Protein AF-A0A957VT70-F1 (afdb_monomer_lite)

Secondary structure (DSSP, 8-state):
-HHHHHHHHHHHHHHHHHHHHHHTTTTT-SS-HHHHHHHHHHTTTS-HHHHHHHHHHHHHHHHHHHHHHHHHHHHHHTTS----

Structure (mmCIF, N/CA/C/O backbone):
data_AF-A0A957VT70-F1
#
_entry.id   AF-A0A957VT70-F1
#
loop_
_atom_site.group_PDB
_atom_site.id
_atom_site.type_symbol
_atom_site.label_atom_id
_atom_site.label_alt_id
_atom_site.label_comp_id
_atom_site.label_asym_id
_atom_site.label_entity_id
_atom_site.label_seq_id
_atom_site.pdbx_PDB_ins_code
_atom_site.Cartn_x
_atom_site.Cartn_y
_atom_site.Cartn_z
_atom_site.occupancy
_atom_site.B_iso_or_equiv
_atom_site.auth_seq_id
_atom_site.auth_comp_id
_atom_site.auth_asym_id
_atom_site.auth_atom_id
_atom_site.pdbx_PDB_model_num
ATOM 1 N N . SER A 1 1 ? -10.581 1.562 24.468 1.00 58.62 1 SER A N 1
ATOM 2 C CA . SER A 1 1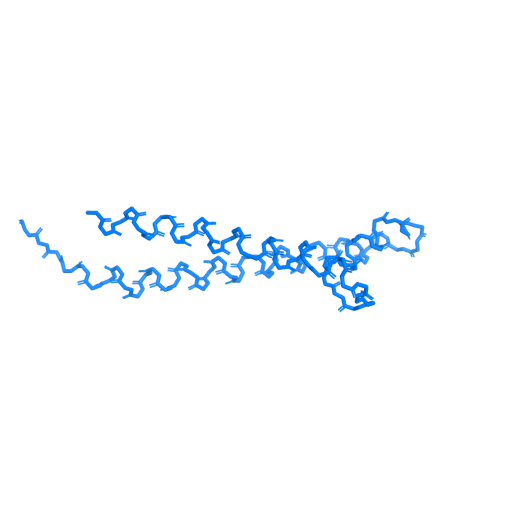 ? -9.341 1.229 23.727 1.00 58.62 1 SER A CA 1
ATOM 3 C C . SER A 1 1 ? -9.538 0.617 22.332 1.00 58.62 1 SER A C 1
ATOM 5 O O . SER A 1 1 ? -8.567 0.516 21.597 1.00 58.62 1 SER A O 1
ATOM 7 N N . VAL A 1 2 ? -10.761 0.261 21.908 1.00 62.84 2 VAL A N 1
ATOM 8 C CA . VAL A 1 2 ? -11.038 -0.336 20.577 1.00 62.84 2 VAL A CA 1
ATOM 9 C C . VAL A 1 2 ? -10.712 0.585 19.378 1.00 62.84 2 VAL A C 1
ATOM 11 O O . VAL A 1 2 ? -10.121 0.092 18.423 1.00 62.84 2 VAL A O 1
ATOM 14 N N . PRO A 1 3 ? -10.990 1.908 19.408 1.00 67.69 3 PRO A N 1
ATOM 15 C CA . PRO A 1 3 ? -10.672 2.795 18.278 1.00 67.69 3 PRO A CA 1
ATOM 16 C C . PRO A 1 3 ? -9.166 2.931 18.018 1.00 67.69 3 PRO A C 1
ATOM 18 O O . PRO A 1 3 ? -8.729 3.029 16.877 1.00 67.69 3 PRO A O 1
ATOM 21 N N . PHE A 1 4 ? -8.357 2.891 19.081 1.00 72.94 4 PHE A N 1
ATOM 22 C CA . PHE A 1 4 ? -6.903 3.024 18.978 1.00 72.94 4 PHE A CA 1
ATOM 23 C C . PHE A 1 4 ? -6.260 1.801 18.309 1.00 72.94 4 PHE A C 1
ATOM 25 O O . PHE A 1 4 ? -5.341 1.950 17.508 1.00 72.94 4 PHE A O 1
ATOM 32 N N . LEU A 1 5 ? -6.793 0.602 18.576 1.00 74.50 5 LEU A N 1
ATOM 33 C CA . LEU A 1 5 ? -6.348 -0.635 17.932 1.00 74.50 5 LEU A CA 1
ATOM 34 C C . LEU A 1 5 ? -6.570 -0.587 16.412 1.00 74.50 5 LEU A C 1
ATOM 36 O O . LEU A 1 5 ? -5.673 -0.950 15.661 1.00 74.50 5 LEU A O 1
ATOM 40 N N . PHE A 1 6 ? -7.719 -0.083 15.951 1.00 70.62 6 PHE A N 1
ATOM 41 C CA . PHE A 1 6 ? -8.013 0.056 14.518 1.00 70.62 6 PHE A CA 1
ATOM 42 C C . PHE A 1 6 ? -7.166 1.123 13.825 1.00 70.62 6 PHE A C 1
ATOM 44 O O . PHE A 1 6 ? -6.732 0.919 12.691 1.00 70.62 6 PHE A O 1
ATOM 51 N N . THR A 1 7 ? -6.872 2.233 14.503 1.00 77.25 7 THR A N 1
ATOM 52 C CA . THR A 1 7 ? -5.929 3.236 13.990 1.00 77.25 7 THR A CA 1
ATOM 53 C C . THR A 1 7 ? -4.528 2.646 13.828 1.00 77.25 7 THR A C 1
ATOM 55 O O . THR A 1 7 ? -3.922 2.804 12.770 1.00 77.25 7 THR A O 1
ATOM 58 N N . ALA A 1 8 ? -4.038 1.909 14.830 1.00 79.62 8 ALA A N 1
ATOM 59 C CA . ALA A 1 8 ? -2.751 1.222 14.745 1.00 79.62 8 ALA A CA 1
ATOM 60 C C . ALA A 1 8 ? -2.737 0.159 13.630 1.00 79.62 8 ALA A C 1
ATOM 62 O O . ALA A 1 8 ? -1.767 0.080 12.880 1.00 79.62 8 ALA A O 1
ATOM 63 N N . LEU A 1 9 ? -3.830 -0.600 13.470 1.00 76.31 9 LEU A N 1
ATOM 64 C CA . LEU A 1 9 ? -3.978 -1.614 12.421 1.00 76.31 9 LEU A CA 1
ATOM 65 C C . LEU A 1 9 ? -3.969 -1.004 11.011 1.00 76.31 9 LEU A C 1
ATOM 67 O O . LEU A 1 9 ? -3.389 -1.570 10.089 1.00 76.31 9 LEU A O 1
ATOM 71 N N . LYS A 1 10 ? -4.581 0.173 10.836 1.00 71.06 10 LYS A N 1
ATOM 72 C CA . LYS A 1 10 ? -4.543 0.911 9.566 1.00 71.06 10 LYS A CA 1
ATOM 73 C C . LYS A 1 10 ? -3.127 1.312 9.182 1.00 71.06 10 LYS A C 1
ATOM 75 O O . LYS A 1 10 ? -2.749 1.118 8.035 1.00 71.06 10 LYS A O 1
ATOM 80 N N . ILE A 1 11 ? -2.351 1.825 10.136 1.00 80.69 11 ILE A N 1
ATOM 81 C CA . ILE A 1 11 ? -0.963 2.245 9.906 1.00 80.69 11 ILE A CA 1
ATOM 82 C C . ILE A 1 11 ? -0.067 1.031 9.626 1.00 80.69 11 ILE A C 1
ATOM 84 O O . ILE A 1 11 ? 0.752 1.066 8.707 1.00 80.69 11 ILE A O 1
ATOM 88 N N . SER A 1 12 ? -0.227 -0.057 10.388 1.00 81.88 12 SER A N 1
ATOM 89 C CA . SER A 1 12 ? 0.577 -1.268 10.199 1.00 81.88 12 SER A CA 1
ATOM 90 C C . SER A 1 12 ? 0.269 -1.974 8.879 1.00 81.88 12 SER A C 1
ATOM 92 O O . SER A 1 12 ? 1.179 -2.513 8.251 1.00 81.88 12 SER A O 1
ATOM 94 N N . ALA A 1 13 ? -0.976 -1.923 8.406 1.00 78.44 13 ALA A N 1
ATOM 95 C CA . ALA A 1 13 ? -1.343 -2.508 7.128 1.00 78.44 13 ALA A CA 1
ATOM 96 C C . ALA A 1 13 ? -0.729 -1.761 5.934 1.00 78.44 13 ALA A C 1
ATOM 98 O O . ALA A 1 13 ? -0.177 -2.406 5.044 1.00 78.44 13 ALA A O 1
ATOM 99 N N . THR A 1 14 ? -0.733 -0.421 5.919 1.00 78.38 14 THR A N 1
ATOM 100 C CA . THR A 1 14 ? -0.004 0.338 4.884 1.00 78.38 14 THR A CA 1
ATOM 101 C C . THR A 1 14 ? 1.500 0.089 4.961 1.00 78.38 14 THR A C 1
ATOM 103 O O . THR A 1 14 ? 2.140 -0.093 3.925 1.00 78.38 14 THR A O 1
ATOM 106 N N . ALA A 1 15 ? 2.067 0.015 6.170 1.00 81.38 15 ALA A N 1
ATOM 107 C CA . ALA A 1 15 ? 3.480 -0.308 6.359 1.00 81.38 15 ALA A CA 1
ATOM 108 C C . ALA A 1 15 ? 3.840 -1.711 5.832 1.00 81.38 15 ALA A C 1
ATOM 110 O O . ALA A 1 15 ? 4.905 -1.889 5.244 1.00 81.38 15 ALA A O 1
ATOM 111 N N . SER A 1 16 ? 2.943 -2.694 5.972 1.00 82.94 16 SER A N 1
ATOM 112 C CA . SER A 1 16 ? 3.134 -4.050 5.445 1.00 82.94 16 SER A CA 1
ATOM 113 C C . SER A 1 16 ? 3.194 -4.083 3.915 1.00 82.94 16 SER A C 1
ATOM 115 O O . SER A 1 16 ? 4.032 -4.794 3.367 1.00 82.94 16 SER A O 1
ATOM 117 N N . VAL A 1 17 ? 2.382 -3.278 3.220 1.00 79.31 17 VAL A N 1
ATOM 118 C CA . VAL A 1 17 ? 2.426 -3.173 1.748 1.00 79.31 17 VAL A CA 1
ATOM 119 C C . VAL A 1 17 ? 3.751 -2.586 1.279 1.00 79.31 17 VAL A C 1
ATOM 121 O O . VAL A 1 17 ? 4.375 -3.129 0.373 1.00 79.31 17 VAL A O 1
ATOM 124 N N . ILE A 1 18 ? 4.212 -1.509 1.922 1.00 81.38 18 ILE A N 1
ATOM 125 C CA . ILE A 1 18 ? 5.520 -0.909 1.624 1.00 81.38 18 ILE A CA 1
ATOM 126 C C . ILE A 1 18 ? 6.631 -1.936 1.876 1.00 81.38 18 ILE A C 1
ATOM 128 O O . ILE A 1 18 ? 7.515 -2.103 1.039 1.00 81.38 18 ILE A O 1
ATOM 132 N N . GLY A 1 19 ? 6.555 -2.671 2.990 1.00 81.44 19 GLY A N 1
ATOM 133 C CA . GLY A 1 19 ? 7.489 -3.746 3.318 1.00 81.44 19 GLY A CA 1
ATOM 134 C C . GLY A 1 19 ? 7.493 -4.880 2.291 1.00 81.44 19 GLY A C 1
ATOM 135 O O . GLY A 1 19 ? 8.563 -5.375 1.955 1.00 81.44 19 GLY A O 1
ATOM 136 N N . ALA A 1 20 ? 6.335 -5.256 1.744 1.00 82.31 20 ALA A N 1
ATOM 137 C CA . ALA A 1 20 ? 6.232 -6.263 0.690 1.00 82.31 20 ALA A CA 1
ATOM 138 C C . ALA A 1 20 ? 6.844 -5.781 -0.636 1.00 82.31 20 ALA A C 1
ATOM 140 O O . ALA A 1 20 ? 7.576 -6.534 -1.273 1.00 82.31 20 ALA A O 1
ATOM 141 N N . ILE A 1 21 ? 6.605 -4.518 -1.016 1.00 77.69 21 ILE A N 1
ATOM 142 C CA . ILE A 1 21 ? 7.182 -3.908 -2.227 1.00 77.69 21 ILE A CA 1
ATOM 143 C C . ILE A 1 21 ? 8.705 -3.778 -2.099 1.00 77.69 21 ILE A C 1
ATOM 145 O O . ILE A 1 21 ? 9.443 -4.115 -3.014 1.00 77.69 21 ILE A O 1
ATOM 149 N N . ILE A 1 22 ? 9.219 -3.309 -0.960 1.00 76.75 22 ILE A N 1
ATOM 150 C CA . ILE A 1 22 ? 10.673 -3.202 -0.756 1.00 76.75 22 ILE A CA 1
ATOM 151 C C . ILE A 1 22 ? 11.297 -4.597 -0.618 1.00 76.75 22 ILE A C 1
ATOM 153 O O . ILE A 1 22 ? 12.382 -4.846 -1.139 1.00 76.75 22 ILE A O 1
ATOM 157 N N . GLY A 1 23 ? 10.607 -5.518 0.055 1.00 80.56 23 GLY A N 1
ATOM 158 C CA . GLY A 1 23 ? 11.052 -6.888 0.294 1.00 80.56 23 GLY A CA 1
ATOM 159 C C . GLY A 1 23 ? 11.125 -7.758 -0.961 1.00 80.56 23 GLY A C 1
ATOM 160 O O . GLY A 1 23 ? 11.783 -8.793 -0.928 1.00 80.56 23 GLY A O 1
ATOM 161 N N . GLU A 1 24 ? 10.514 -7.349 -2.076 1.00 80.75 24 GLU A N 1
ATOM 162 C CA . GLU A 1 24 ? 10.646 -8.060 -3.353 1.00 80.75 24 GLU A CA 1
ATOM 163 C C . GLU A 1 24 ? 11.991 -7.781 -4.056 1.00 80.75 24 GLU A C 1
ATOM 165 O O . GLU A 1 24 ? 12.437 -8.579 -4.882 1.00 80.75 24 GLU A O 1
ATOM 170 N N . LEU A 1 25 ? 12.673 -6.682 -3.701 1.00 76.94 25 LEU A N 1
ATOM 171 C CA . LEU A 1 25 ? 13.921 -6.232 -4.331 1.00 76.94 25 LEU A CA 1
ATOM 172 C C . LEU A 1 25 ? 15.135 -7.152 -4.060 1.00 76.94 25 LEU A C 1
ATOM 174 O O . LEU A 1 25 ? 15.861 -7.449 -5.010 1.00 76.94 25 LEU A O 1
ATOM 178 N N . PRO A 1 26 ? 15.386 -7.651 -2.829 1.00 69.56 26 PRO A N 1
ATOM 179 C CA . PRO A 1 26 ? 16.545 -8.501 -2.532 1.00 69.56 26 PRO A CA 1
ATOM 180 C C . PRO A 1 26 ? 16.434 -9.915 -3.113 1.00 69.56 26 PRO A C 1
ATOM 182 O O . PRO A 1 26 ? 17.434 -10.617 -3.215 1.00 69.56 26 PRO A O 1
ATOM 185 N N . VAL A 1 27 ? 15.222 -10.347 -3.482 1.00 68.19 27 VAL A N 1
ATOM 186 C CA . VAL A 1 27 ? 14.932 -11.714 -3.949 1.00 68.19 27 VAL A CA 1
ATOM 187 C C . VAL A 1 27 ? 15.391 -11.932 -5.401 1.00 68.19 27 VAL A C 1
ATOM 189 O O . VAL A 1 27 ? 15.404 -13.058 -5.887 1.00 68.19 27 VAL A O 1
ATOM 192 N N . GLY A 1 28 ? 15.799 -10.873 -6.111 1.00 59.53 28 GLY A N 1
ATOM 193 C CA . GLY A 1 28 ? 16.269 -10.979 -7.497 1.00 59.53 28 GLY A CA 1
ATOM 194 C C . GLY A 1 28 ? 15.156 -11.324 -8.492 1.00 59.53 28 GLY A C 1
ATOM 195 O O . GLY A 1 28 ? 15.434 -11.828 -9.581 1.00 59.53 28 GLY A O 1
ATOM 196 N N . SER A 1 29 ? 13.891 -11.072 -8.134 1.00 62.47 29 SER A N 1
ATOM 197 C CA . SER A 1 29 ? 12.767 -11.265 -9.052 1.00 62.47 29 SER A CA 1
ATOM 198 C C . SER A 1 29 ? 12.896 -10.313 -10.240 1.00 62.47 29 SER A C 1
ATOM 200 O O . SER A 1 29 ? 13.059 -9.111 -10.072 1.00 62.47 29 SER A O 1
ATOM 202 N N . THR A 1 30 ? 12.785 -10.828 -11.462 1.00 61.56 30 THR A N 1
ATOM 203 C CA . THR A 1 30 ? 12.793 -10.009 -12.689 1.00 61.56 30 THR A CA 1
ATOM 204 C C . THR A 1 30 ? 11.426 -9.385 -12.990 1.00 61.56 30 THR A C 1
ATOM 206 O O . THR A 1 30 ? 11.295 -8.557 -13.894 1.00 61.56 30 THR A O 1
ATOM 209 N N . ARG A 1 31 ? 10.385 -9.774 -12.240 1.00 64.19 31 ARG A N 1
ATOM 210 C CA . ARG A 1 31 ? 8.984 -9.386 -12.449 1.00 64.19 31 ARG A CA 1
ATOM 211 C C . ARG A 1 31 ? 8.335 -9.068 -11.101 1.00 64.19 31 ARG A C 1
ATOM 213 O O . ARG A 1 31 ? 7.809 -9.955 -10.438 1.00 64.19 31 ARG A O 1
ATOM 220 N N . GLY A 1 32 ? 8.399 -7.802 -10.705 1.00 73.12 32 GLY A N 1
ATOM 221 C CA . GLY A 1 32 ? 7.847 -7.285 -9.452 1.00 73.12 32 GLY A CA 1
ATOM 222 C C . GLY A 1 32 ? 7.570 -5.788 -9.561 1.00 73.12 32 GLY A C 1
ATOM 223 O O . GLY A 1 32 ? 8.217 -5.116 -10.362 1.00 73.12 32 GLY A O 1
ATOM 224 N N . ILE A 1 33 ? 6.605 -5.250 -8.816 1.00 75.62 33 ILE A N 1
ATOM 225 C CA . ILE A 1 33 ? 6.168 -3.850 -8.982 1.00 75.62 33 ILE A CA 1
ATOM 226 C C .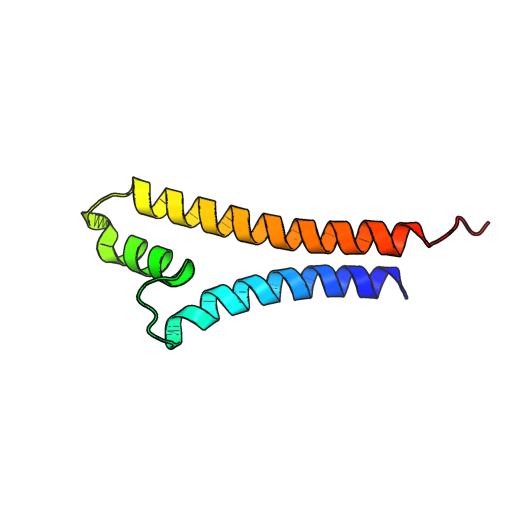 ILE A 1 33 ? 7.295 -2.892 -8.572 1.00 75.62 33 ILE A C 1
ATOM 228 O O . ILE A 1 33 ? 7.656 -1.997 -9.333 1.00 75.62 33 ILE A O 1
ATOM 232 N N . GLY A 1 34 ? 7.919 -3.126 -7.423 1.00 71.06 34 GLY A N 1
ATOM 233 C CA . GLY A 1 34 ? 9.089 -2.407 -6.931 1.00 71.06 34 GLY A CA 1
ATOM 234 C C . GLY A 1 34 ? 10.304 -2.575 -7.838 1.00 71.06 34 GLY A C 1
ATOM 235 O O . GLY A 1 34 ? 11.003 -1.600 -8.107 1.00 71.06 34 GLY A O 1
ATOM 236 N N . VAL A 1 35 ? 10.514 -3.769 -8.401 1.00 71.12 35 VAL A N 1
ATOM 237 C CA . VAL A 1 35 ? 11.596 -4.006 -9.372 1.00 71.12 35 VAL A CA 1
ATOM 238 C C . VAL A 1 35 ? 11.366 -3.189 -10.640 1.00 71.12 35 VAL A C 1
ATOM 240 O O . VAL A 1 35 ? 12.293 -2.546 -11.114 1.00 71.12 35 VAL A O 1
ATOM 243 N N . GLN A 1 36 ? 10.142 -3.148 -11.170 1.00 73.50 36 GLN A N 1
ATOM 244 C CA . GLN A 1 36 ? 9.809 -2.369 -12.367 1.00 73.50 36 GLN A CA 1
ATOM 245 C C . GLN A 1 36 ? 9.911 -0.854 -12.129 1.00 73.50 36 GLN A C 1
ATOM 247 O O . GLN A 1 36 ? 10.323 -0.138 -13.038 1.00 73.50 36 GLN A O 1
ATOM 252 N N . ILE A 1 37 ? 9.629 -0.358 -10.916 1.00 73.94 37 ILE A N 1
ATOM 253 C CA . ILE A 1 37 ? 9.882 1.048 -10.548 1.00 73.94 37 ILE A CA 1
ATOM 254 C C . ILE A 1 37 ? 11.384 1.343 -10.556 1.00 73.94 37 ILE A C 1
ATOM 256 O O . ILE A 1 37 ? 11.813 2.329 -11.154 1.00 73.94 37 ILE A O 1
ATOM 260 N N . VAL A 1 38 ? 12.196 0.497 -9.914 1.00 71.69 38 VAL A N 1
ATOM 261 C CA . VAL A 1 38 ? 13.653 0.696 -9.824 1.00 71.69 38 VAL A C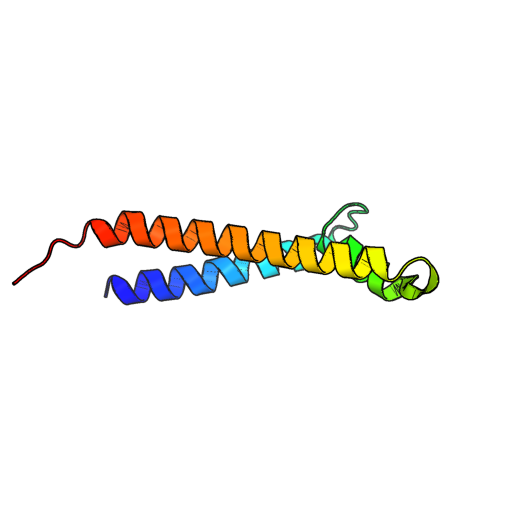A 1
ATOM 262 C C . VAL A 1 38 ? 14.311 0.561 -11.198 1.00 71.69 38 VAL A C 1
ATOM 264 O O . VAL A 1 38 ? 15.101 1.415 -11.589 1.00 71.69 38 VAL A O 1
ATOM 267 N N . VAL A 1 39 ? 13.949 -0.465 -11.967 1.00 68.00 39 VAL A N 1
ATOM 268 C CA . VAL A 1 39 ? 14.407 -0.684 -13.345 1.00 68.00 39 VAL A CA 1
ATOM 269 C C . VAL A 1 39 ? 13.958 0.479 -14.234 1.00 68.00 39 VAL A C 1
ATOM 271 O O . VAL A 1 39 ? 14.792 1.093 -14.885 1.00 68.00 39 VAL A O 1
ATOM 274 N N . GLY A 1 40 ? 12.683 0.871 -14.210 1.00 64.00 40 GLY A N 1
ATOM 275 C CA . GLY A 1 40 ? 12.187 2.016 -14.983 1.00 64.00 40 GLY A CA 1
ATOM 276 C C . GLY A 1 40 ? 12.875 3.340 -14.626 1.00 64.00 40 GLY A C 1
ATOM 277 O O . GLY A 1 40 ? 13.132 4.151 -15.512 1.00 64.00 40 GLY A O 1
ATOM 278 N N . SER A 1 41 ? 13.225 3.538 -13.351 1.00 66.69 41 SER A N 1
ATOM 279 C CA . SER A 1 41 ? 13.961 4.714 -12.871 1.00 66.69 41 SER A CA 1
ATOM 280 C C . SER A 1 41 ? 15.429 4.710 -13.318 1.00 66.69 41 SER A C 1
ATOM 282 O O . SER A 1 41 ? 15.940 5.735 -13.773 1.00 66.69 41 SER A O 1
ATOM 284 N N . GLN A 1 42 ? 16.104 3.556 -13.253 1.00 65.50 42 GLN A N 1
ATOM 285 C CA . GLN A 1 42 ? 17.507 3.412 -13.660 1.00 65.50 42 GLN A CA 1
ATOM 286 C C . GLN A 1 42 ? 17.691 3.415 -15.186 1.00 65.50 42 GLN A C 1
ATOM 288 O O . GLN A 1 42 ? 18.672 3.962 -15.680 1.00 65.50 42 GLN A O 1
ATOM 293 N N . TYR A 1 43 ? 16.746 2.850 -15.941 1.00 63.47 43 TYR A N 1
ATOM 294 C CA . TYR A 1 43 ? 16.772 2.775 -17.408 1.00 63.47 43 TYR A CA 1
ATOM 295 C C . TYR A 1 43 ? 15.895 3.848 -18.073 1.00 63.47 43 TYR A C 1
ATOM 297 O O . TYR A 1 43 ? 15.399 3.634 -19.182 1.00 63.47 43 TYR A O 1
ATOM 305 N N . ASN A 1 44 ? 15.732 5.009 -17.420 1.00 55.88 44 ASN A N 1
ATOM 306 C CA . ASN A 1 44 ? 14.944 6.188 -17.836 1.00 55.88 44 ASN A CA 1
ATOM 307 C C . ASN A 1 44 ? 15.195 6.692 -19.282 1.00 55.88 44 ASN A C 1
ATOM 309 O O . ASN A 1 44 ? 14.553 7.631 -19.742 1.00 55.88 44 ASN A O 1
ATOM 313 N N . THR A 1 45 ? 16.114 6.075 -20.021 1.00 55.28 45 THR A N 1
ATOM 314 C CA . THR A 1 45 ? 16.401 6.318 -21.434 1.00 55.28 45 THR A CA 1
ATOM 315 C C . THR A 1 45 ? 15.332 5.772 -22.394 1.00 55.28 45 THR A C 1
ATOM 317 O O . THR A 1 45 ? 15.209 6.311 -23.488 1.00 55.28 45 THR A O 1
ATOM 320 N N . PHE A 1 46 ? 14.543 4.744 -22.040 1.00 56.34 46 PHE A N 1
ATOM 321 C CA . PHE A 1 46 ? 13.729 4.037 -23.052 1.00 56.34 46 PHE A CA 1
ATOM 322 C C . PHE A 1 46 ? 12.232 4.389 -23.115 1.00 56.34 46 PHE A C 1
ATOM 324 O O . PHE A 1 46 ? 11.657 4.278 -24.199 1.00 56.34 46 PHE A O 1
ATOM 331 N N . ASN A 1 47 ? 11.575 4.823 -22.027 1.00 64.06 47 ASN A N 1
ATOM 332 C CA . ASN A 1 47 ? 10.203 5.360 -22.094 1.00 64.06 47 ASN A CA 1
ATOM 333 C C . ASN A 1 47 ? 9.721 5.950 -20.747 1.00 64.06 47 ASN A C 1
ATOM 335 O O . ASN A 1 47 ? 9.348 5.181 -19.854 1.00 64.06 47 ASN A O 1
ATOM 339 N N . PRO A 1 48 ? 9.639 7.282 -20.571 1.00 71.94 48 PRO A N 1
ATOM 340 C CA . PRO A 1 48 ? 9.145 7.870 -19.322 1.00 71.94 48 PRO A CA 1
ATOM 341 C C . PRO A 1 48 ? 7.697 7.449 -19.010 1.00 71.94 48 PRO A C 1
ATOM 343 O O . PRO A 1 48 ? 7.337 7.307 -17.844 1.00 71.94 48 PRO A O 1
ATOM 346 N N . GLY A 1 49 ? 6.876 7.160 -20.030 1.00 78.12 49 GLY A N 1
ATOM 347 C CA . GLY A 1 49 ? 5.493 6.709 -19.837 1.00 78.12 49 GLY A CA 1
ATOM 348 C C . GLY A 1 49 ? 5.369 5.406 -19.038 1.00 78.12 49 GLY A C 1
ATOM 349 O O . GLY A 1 49 ? 4.455 5.266 -18.228 1.00 78.12 49 GLY A O 1
ATOM 350 N N . TYR A 1 50 ? 6.315 4.476 -19.200 1.00 76.25 50 TYR A N 1
ATOM 351 C CA . TYR A 1 50 ? 6.297 3.189 -18.498 1.00 76.25 50 TYR A CA 1
ATOM 352 C C . TYR A 1 50 ? 6.616 3.333 -17.001 1.00 76.25 50 TYR A C 1
ATOM 354 O O . TYR A 1 50 ? 5.993 2.681 -16.160 1.00 76.25 50 TYR A O 1
ATOM 362 N N . LEU A 1 51 ? 7.537 4.237 -16.649 1.00 78.12 51 LEU A N 1
ATOM 363 C CA . LEU A 1 51 ? 7.868 4.542 -15.256 1.00 78.12 51 LEU A CA 1
ATOM 364 C C . LEU A 1 51 ? 6.655 5.125 -14.521 1.00 78.12 51 LEU A C 1
ATOM 366 O O . LEU A 1 51 ? 6.262 4.617 -13.472 1.00 78.12 51 LEU A O 1
ATOM 370 N N . TRP A 1 52 ? 6.022 6.145 -15.103 1.00 81.62 52 TRP A N 1
ATOM 371 C CA . TRP A 1 52 ? 4.833 6.766 -14.520 1.00 81.62 52 TRP A CA 1
ATOM 372 C C . TRP A 1 52 ? 3.656 5.791 -14.417 1.00 81.62 52 TRP A C 1
ATOM 374 O O . TRP A 1 52 ? 2.985 5.765 -13.387 1.00 81.62 52 TRP A O 1
ATOM 384 N N . ALA A 1 53 ? 3.444 4.933 -15.421 1.00 80.44 53 ALA A N 1
ATOM 385 C CA . ALA A 1 53 ? 2.435 3.877 -15.350 1.00 80.44 53 ALA A CA 1
ATOM 386 C C . ALA A 1 53 ? 2.699 2.914 -14.180 1.00 80.44 53 ALA A C 1
ATOM 388 O O . ALA A 1 53 ? 1.779 2.584 -13.433 1.00 80.44 53 ALA A O 1
ATOM 389 N N . THR A 1 54 ? 3.955 2.517 -13.964 1.00 78.62 54 THR A N 1
ATOM 390 C CA . THR A 1 54 ? 4.329 1.625 -12.856 1.00 78.62 54 THR A CA 1
ATOM 391 C C . THR A 1 54 ? 4.132 2.299 -11.492 1.00 78.62 54 THR A C 1
ATOM 393 O O . THR A 1 54 ? 3.609 1.676 -10.569 1.00 78.62 54 THR A O 1
ATOM 396 N N . ILE A 1 55 ? 4.471 3.588 -11.367 1.00 81.38 55 ILE A N 1
ATOM 397 C CA . ILE A 1 55 ? 4.235 4.379 -10.147 1.00 81.38 55 ILE A CA 1
ATOM 398 C C . ILE A 1 55 ? 2.735 4.468 -9.839 1.00 81.38 55 ILE A C 1
ATOM 400 O O . ILE A 1 55 ? 2.328 4.238 -8.701 1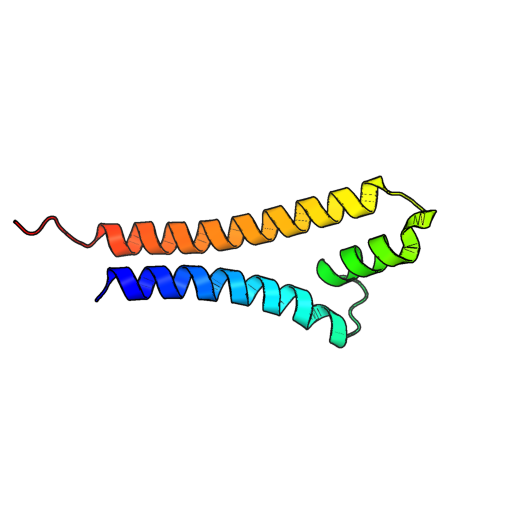.00 81.38 55 ILE A O 1
ATOM 404 N N . ILE A 1 56 ? 1.902 4.757 -10.844 1.00 85.56 56 ILE A N 1
ATOM 405 C CA . ILE A 1 56 ? 0.443 4.810 -10.681 1.00 85.56 56 ILE A CA 1
ATOM 406 C C . ILE A 1 56 ? -0.097 3.439 -10.260 1.00 85.56 56 ILE A C 1
ATOM 408 O O . ILE A 1 56 ? -0.899 3.362 -9.333 1.00 85.56 56 ILE A O 1
ATOM 412 N N . MET A 1 57 ? 0.369 2.351 -10.878 1.00 82.44 57 MET A N 1
ATOM 413 C CA . MET A 1 57 ? -0.032 0.991 -10.501 1.00 82.44 57 MET A CA 1
ATOM 414 C C . MET A 1 57 ? 0.348 0.653 -9.054 1.00 82.44 57 MET A C 1
ATOM 416 O O . MET A 1 57 ? -0.461 0.078 -8.326 1.00 82.44 57 MET A O 1
ATOM 420 N N . ALA A 1 58 ? 1.538 1.053 -8.603 1.00 80.81 58 ALA A N 1
ATOM 421 C CA . ALA A 1 58 ? 1.954 0.870 -7.216 1.00 80.81 58 ALA A CA 1
ATOM 422 C C . ALA A 1 58 ? 1.109 1.703 -6.241 1.00 80.81 58 ALA A C 1
ATOM 424 O O . ALA A 1 58 ? 0.695 1.199 -5.195 1.00 80.81 58 ALA A O 1
ATOM 425 N N . ALA A 1 59 ? 0.791 2.950 -6.601 1.00 81.94 59 ALA A N 1
ATOM 426 C CA . ALA A 1 59 ? -0.095 3.804 -5.817 1.00 81.94 59 ALA A CA 1
ATOM 427 C C . ALA A 1 59 ? -1.509 3.208 -5.705 1.00 81.94 59 ALA A C 1
ATOM 429 O O . ALA A 1 59 ? -2.081 3.184 -4.615 1.00 81.94 59 ALA A O 1
ATOM 430 N N . LEU A 1 60 ? -2.052 2.671 -6.803 1.00 84.56 60 LEU A N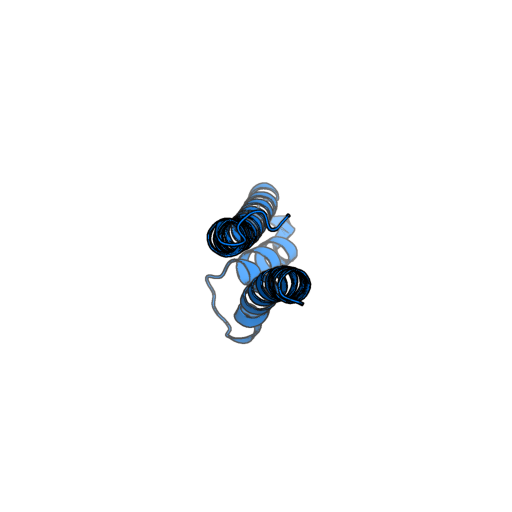 1
ATOM 431 C CA . LEU A 1 60 ? -3.348 1.990 -6.820 1.00 84.56 60 LEU A CA 1
ATOM 432 C C . LEU A 1 60 ? -3.346 0.733 -5.948 1.00 84.56 60 LEU A C 1
ATOM 434 O O . LEU A 1 60 ? -4.301 0.514 -5.207 1.00 84.56 60 LEU A O 1
ATOM 438 N N . LEU A 1 61 ? -2.275 -0.066 -5.978 1.00 82.31 61 LEU A N 1
ATOM 439 C CA . LEU A 1 61 ? -2.148 -1.239 -5.110 1.00 82.31 61 LEU A CA 1
ATOM 440 C C . LEU A 1 61 ? -2.113 -0.844 -3.626 1.00 82.31 61 LEU A C 1
ATOM 442 O O . LEU A 1 61 ? -2.803 -1.453 -2.806 1.00 82.31 61 LEU A O 1
ATOM 446 N N . GLY A 1 62 ? -1.359 0.205 -3.285 1.00 74.69 62 GLY A N 1
ATOM 447 C CA . GLY A 1 62 ? -1.336 0.761 -1.933 1.00 74.69 62 GLY A CA 1
ATOM 448 C C . GLY A 1 62 ? -2.713 1.259 -1.487 1.00 74.69 62 GLY A C 1
ATOM 449 O O . GLY A 1 62 ? -3.158 0.957 -0.379 1.00 74.69 62 GLY A O 1
ATOM 450 N N . MET A 1 63 ? -3.428 1.960 -2.372 1.00 80.75 63 MET A N 1
ATOM 451 C CA . MET A 1 63 ? -4.781 2.453 -2.113 1.00 80.75 63 MET A CA 1
ATOM 452 C C . MET A 1 63 ? -5.798 1.313 -1.963 1.00 80.75 63 MET A C 1
ATOM 454 O O . MET A 1 63 ? -6.674 1.393 -1.104 1.00 80.75 63 MET A O 1
ATOM 458 N N . LEU A 1 64 ? -5.659 0.231 -2.735 1.00 83.56 64 LEU A N 1
ATOM 459 C CA . LEU A 1 64 ? -6.498 -0.963 -2.632 1.00 83.56 64 LEU A CA 1
ATOM 460 C C . LEU A 1 64 ? -6.345 -1.635 -1.264 1.00 83.56 64 LEU A C 1
ATOM 462 O O . LEU A 1 64 ? -7.343 -1.945 -0.616 1.00 83.56 64 LEU A O 1
ATOM 466 N N . PHE A 1 65 ? -5.110 -1.824 -0.800 1.00 73.81 65 PHE A N 1
ATOM 467 C CA . PHE A 1 65 ? -4.849 -2.404 0.517 1.00 73.81 65 PHE A CA 1
ATOM 468 C C . PHE A 1 65 ? -5.339 -1.504 1.651 1.00 73.81 65 PHE A C 1
ATOM 470 O O . PHE A 1 65 ? -5.984 -1.984 2.581 1.00 73.81 65 PHE A O 1
ATOM 477 N N . TYR A 1 66 ? -5.095 -0.194 1.555 1.00 78.06 66 TYR A N 1
ATOM 478 C CA . TYR A 1 66 ? -5.657 0.767 2.501 1.00 78.06 66 TYR A CA 1
ATOM 479 C C . TYR A 1 66 ? -7.189 0.680 2.531 1.00 78.06 66 TYR A C 1
ATOM 481 O O . TYR A 1 66 ? -7.787 0.602 3.603 1.00 78.06 66 TYR A O 1
ATOM 489 N N . GLY A 1 67 ? -7.823 0.620 1.357 1.00 79.75 67 GLY A N 1
ATOM 490 C CA . GLY A 1 67 ? -9.263 0.446 1.205 1.00 79.75 67 GLY A CA 1
ATOM 491 C C . GLY A 1 67 ? -9.772 -0.848 1.837 1.00 79.75 67 GLY A C 1
ATOM 492 O O . GLY A 1 67 ? -10.775 -0.812 2.544 1.00 79.75 67 GLY A O 1
ATOM 493 N N . ALA A 1 68 ? -9.067 -1.970 1.659 1.00 79.4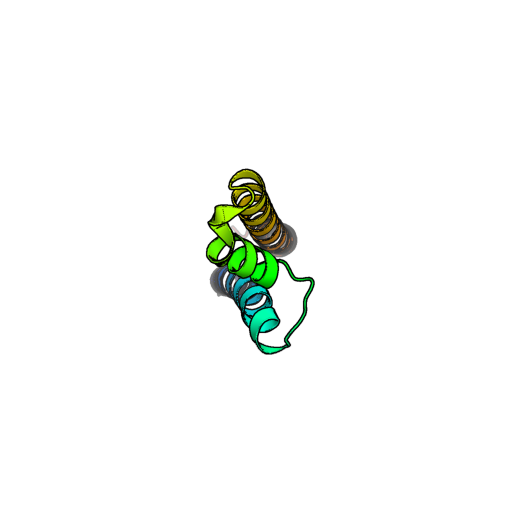4 68 ALA A N 1
ATOM 494 C CA . ALA A 1 68 ? -9.411 -3.250 2.277 1.00 79.44 68 ALA A CA 1
ATOM 495 C C . ALA A 1 68 ? -9.394 -3.166 3.811 1.00 79.44 68 ALA A C 1
ATOM 497 O O . ALA A 1 68 ? -10.306 -3.657 4.477 1.00 79.44 68 ALA A O 1
ATOM 498 N N . VAL A 1 69 ? -8.401 -2.479 4.377 1.00 73.69 69 VAL A N 1
ATOM 499 C CA . VAL A 1 69 ? -8.273 -2.293 5.828 1.00 73.69 69 VAL A CA 1
ATOM 500 C C . VAL A 1 69 ? -9.326 -1.317 6.354 1.00 73.69 69 VAL A C 1
ATOM 502 O O . VAL A 1 69 ? -9.921 -1.560 7.401 1.00 73.69 69 VAL A O 1
ATOM 505 N N . ALA A 1 70 ? -9.620 -0.248 5.611 1.00 77.06 70 ALA A N 1
ATOM 506 C CA . ALA A 1 70 ? -10.694 0.691 5.930 1.00 77.06 70 ALA A CA 1
ATOM 507 C C . ALA A 1 70 ? -12.083 0.026 5.862 1.00 77.06 70 ALA A C 1
ATOM 509 O O . ALA A 1 70 ? -12.953 0.308 6.685 1.00 77.06 70 ALA A O 1
ATOM 510 N N . LEU A 1 71 ? -12.296 -0.898 4.922 1.00 79.50 71 LEU A N 1
ATOM 511 C CA . LEU A 1 71 ? -13.498 -1.733 4.856 1.00 79.50 71 LEU A CA 1
ATOM 512 C C . LEU A 1 71 ? -13.590 -2.678 6.053 1.00 79.50 71 LEU A C 1
ATOM 514 O O . LEU A 1 71 ? -14.650 -2.761 6.671 1.00 79.50 71 LEU A O 1
ATOM 518 N N . ALA A 1 72 ? -12.492 -3.349 6.408 1.00 75.31 72 ALA A N 1
ATOM 519 C CA . ALA A 1 72 ? -12.435 -4.215 7.582 1.00 75.31 72 ALA A CA 1
ATOM 520 C C . ALA A 1 72 ? -12.747 -3.435 8.871 1.00 75.31 72 ALA A C 1
ATOM 522 O O . ALA A 1 72 ? -13.558 -3.882 9.681 1.00 75.31 72 ALA A O 1
ATOM 523 N N . GLU A 1 73 ? -12.193 -2.229 9.025 1.00 74.25 73 GLU A N 1
ATOM 524 C CA . GLU A 1 73 ? -12.556 -1.324 10.115 1.00 74.25 73 GLU A CA 1
ATOM 525 C C . GLU A 1 73 ? -14.043 -0.974 10.073 1.00 74.25 73 GLU A C 1
ATOM 527 O O . GLU A 1 73 ? -14.724 -1.107 11.083 1.00 74.25 73 GLU A O 1
ATOM 532 N N . ARG A 1 74 ? -14.584 -0.563 8.922 1.00 73.38 74 ARG A N 1
ATOM 533 C CA . ARG A 1 74 ? -15.995 -0.171 8.816 1.00 73.38 74 ARG A CA 1
ATOM 534 C C . ARG A 1 74 ? -16.946 -1.318 9.153 1.00 73.38 74 ARG A C 1
ATOM 536 O O . ARG A 1 74 ? -17.997 -1.061 9.733 1.00 73.38 74 ARG A O 1
ATOM 543 N N . LEU A 1 75 ? -16.597 -2.556 8.804 1.00 75.25 75 LEU A N 1
ATOM 544 C CA . LEU A 1 75 ? -17.386 -3.750 9.116 1.00 75.25 75 LEU A CA 1
ATOM 545 C C . LEU A 1 75 ? -17.350 -4.087 10.611 1.00 75.25 75 LEU A C 1
ATOM 547 O O . LEU A 1 75 ? -18.394 -4.397 11.180 1.00 75.25 75 LEU A O 1
ATOM 551 N N . ILE A 1 76 ? -16.185 -3.977 11.257 1.00 69.56 76 ILE A N 1
ATOM 552 C CA . ILE A 1 76 ? -16.024 -4.341 12.673 1.00 69.56 76 ILE A CA 1
ATOM 553 C C . ILE A 1 76 ? -16.459 -3.199 13.609 1.00 69.56 76 ILE A C 1
ATOM 555 O O . ILE A 1 76 ? -17.096 -3.437 14.632 1.00 69.56 76 ILE A O 1
ATOM 559 N N . VAL A 1 77 ? -16.188 -1.940 13.256 1.00 65.06 77 VAL A N 1
ATOM 560 C CA . VAL A 1 77 ? -16.605 -0.757 14.030 1.00 65.06 77 VAL A CA 1
ATOM 561 C C . VAL A 1 77 ? -18.107 -0.492 13.886 1.00 65.06 77 VAL A C 1
ATOM 563 O O . VAL A 1 77 ? -18.710 -0.001 14.835 1.00 65.06 77 VAL A O 1
ATOM 566 N N . ARG A 1 78 ? -18.765 -0.911 12.787 1.00 58.00 78 ARG A N 1
ATOM 567 C CA . ARG A 1 78 ? -20.244 -0.891 12.686 1.00 58.00 78 ARG A CA 1
ATOM 568 C C . ARG A 1 78 ? -20.949 -1.677 13.795 1.00 58.00 78 ARG A C 1
ATOM 570 O O . ARG A 1 78 ? -22.131 -1.449 14.021 1.00 58.00 78 ARG A O 1
ATOM 577 N N . TRP A 1 79 ? -20.250 -2.596 14.458 1.00 57.84 79 TRP A N 1
ATOM 578 C CA . TRP A 1 79 ? -20.782 -3.375 15.575 1.00 57.84 79 TRP A CA 1
ATOM 579 C C . TRP A 1 79 ? -20.726 -2.650 16.928 1.00 57.84 79 TRP A C 1
ATOM 581 O O . TRP A 1 79 ? -21.361 -3.104 17.879 1.00 57.84 79 TRP A O 1
ATOM 591 N N . LYS A 1 80 ? -20.039 -1.501 17.039 1.00 50.38 80 LYS A N 1
ATOM 592 C CA . LYS A 1 80 ? -20.183 -0.605 18.197 1.00 50.38 80 LYS A CA 1
ATOM 593 C C . LYS A 1 80 ? -21.531 0.115 18.087 1.00 50.38 80 LYS A C 1
ATOM 595 O O . LYS A 1 80 ? -21.643 1.192 17.509 1.00 50.38 80 LYS A O 1
ATOM 600 N N . ARG A 1 81 ? -22.549 -0.568 18.614 1.00 50.81 81 ARG A N 1
ATOM 601 C CA . ARG A 1 81 ? -23.875 -0.062 18.979 1.00 50.81 81 ARG A CA 1
ATOM 602 C C . ARG A 1 81 ? -23.739 1.332 19.627 1.00 50.81 81 ARG A C 1
ATOM 604 O O . ARG A 1 81 ? -22.783 1.518 20.383 1.00 50.81 81 ARG A O 1
ATOM 611 N N . PRO A 1 82 ? -24.642 2.289 19.343 1.00 44.81 82 PRO A N 1
ATOM 612 C CA . PRO A 1 82 ? -24.748 3.501 20.148 1.00 44.81 82 PRO A CA 1
ATOM 613 C C . PRO A 1 82 ? -24.981 3.048 21.592 1.00 44.81 82 PRO A C 1
ATOM 615 O O . PRO A 1 82 ? -25.918 2.290 21.835 1.00 44.81 82 PRO A O 1
ATOM 618 N N . GLU A 1 83 ? -24.074 3.400 22.495 1.00 52.44 83 GLU A N 1
ATOM 619 C CA . GLU A 1 83 ? -24.316 3.300 23.930 1.00 52.44 83 GLU A CA 1
ATOM 620 C C . GLU A 1 83 ? -24.461 4.734 24.434 1.00 52.44 83 GLU A C 1
ATOM 622 O O . GLU A 1 83 ? -23.596 5.579 24.179 1.00 52.44 83 GLU A O 1
ATOM 627 N N . ASP A 1 84 ? -25.634 4.949 25.017 1.00 36.78 84 ASP A N 1
ATOM 628 C CA . ASP A 1 84 ? -26.224 6.169 25.564 1.00 36.78 84 ASP A CA 1
ATOM 629 C C . ASP A 1 84 ? -25.409 6.767 26.724 1.00 36.78 84 ASP A C 1
ATOM 631 O O . ASP A 1 84 ? -24.811 5.987 27.505 1.00 36.78 84 ASP A O 1
#

Radius of gyration: 17.6 Å; chains: 1; bounding box: 44×20×49 Å

pLDDT: mean 72.09, std 9.93, range [36.78, 85.56]

Sequence (84 aa):
SVPFLFTALKISATASVIGAIIGELPVGSTRGIGVQIVVGSQYNTFNPGYLWATIIMAALLGMLFYGAVALAERLIVRWKRPED

Foldseek 3Di:
DVVVVLVVVLVVQLVVLVCVLVVVVVVPDPDGLNNQLVCCVVPVVPDVVSNVVSVVVSVVVSVVSSVVSVVVCCVVVVPPDDDD